Protein AF-A0A920VU78-F1 (afdb_monomer_lite)

Secondary structure (DSSP, 8-state):
---SHHHHHHHHHHHHTT---------SSHHHHHHHHHTTS-S-SSS-PPPB-S-EEEEE-S-GGGHHHHHHTTTTSB-GGGEEEEE--S--HHHHHHHHH-HHHHTTEEPPP--------SS--

Foldseek 3Di:
DDCPDPVVVVLVVCVVVVDPDQFADADPDLVSRQVCVVVPSHDDNGLDAAADEAADEAEAEDALQCVVVVCVSCVRRYDLVRYAYEYQYLDCPSVVVVCVVVVSNVVRYDYDDRPPDPPDDDPDD

Sequence (125 aa):
MGLGLIGGSILKTIKELNIPLEVYGLDIDEEVTKKANNIGLINNINNQLKKIEEDCLIVFSVPSLSIERAFKLVEDSFNDEKVIFTDTFSSKSKLLEFLESNTKVGEKFIMSPPIAGSEKSGLAN

pLDDT: mean 91.08, std 13.96, range [42.41, 98.44]

Radius of gyration: 15.33 Å; chains: 1; bounding box: 38×33×41 Å

Structure (mmCIF, N/CA/C/O backbone):
data_AF-A0A920VU78-F1
#
_entry.id   AF-A0A920VU78-F1
#
loop_
_atom_site.group_PDB
_atom_site.id
_atom_site.type_symbol
_atom_site.label_atom_id
_atom_site.label_alt_id
_atom_site.label_comp_id
_atom_site.label_asym_id
_atom_site.label_entity_id
_atom_site.label_seq_id
_atom_site.pdbx_PDB_ins_code
_atom_site.Cartn_x
_atom_site.Cartn_y
_atom_site.Cartn_z
_atom_site.occupancy
_atom_site.B_iso_or_equiv
_atom_site.auth_seq_id
_atom_site.auth_comp_id
_atom_site.auth_asym_id
_atom_site.auth_atom_id
_atom_site.pdbx_PDB_model_num
ATOM 1 N N . MET A 1 1 ? -2.267 -1.542 -1.484 1.00 97.62 1 MET A N 1
ATOM 2 C CA . MET A 1 1 ? -2.005 -0.631 -2.620 1.00 97.62 1 MET A CA 1
ATOM 3 C C . MET A 1 1 ? -1.696 -1.447 -3.861 1.00 97.62 1 MET A C 1
ATOM 5 O O . MET A 1 1 ? -0.742 -2.213 -3.831 1.00 97.62 1 MET A O 1
ATOM 9 N N . GLY A 1 2 ? -2.473 -1.292 -4.930 1.00 97.31 2 GLY A N 1
ATOM 10 C CA . GLY A 1 2 ? -2.427 -2.157 -6.109 1.00 97.31 2 GLY A CA 1
ATOM 11 C C . GLY A 1 2 ? -3.262 -3.420 -5.896 1.00 97.31 2 GLY A C 1
ATOM 12 O O . GLY A 1 2 ? -2.987 -4.215 -4.999 1.00 97.31 2 GLY A O 1
ATOM 13 N N . LEU A 1 3 ? -4.288 -3.593 -6.723 1.00 97.44 3 LEU A N 1
ATOM 14 C CA . LEU A 1 3 ? -5.295 -4.656 -6.647 1.00 97.44 3 LEU A CA 1
ATOM 15 C C . LEU A 1 3 ? -5.193 -5.636 -7.827 1.00 97.44 3 LEU A C 1
ATOM 17 O O . LEU A 1 3 ? -6.115 -6.409 -8.088 1.00 97.44 3 LEU A O 1
ATOM 21 N N . GLY A 1 4 ? -4.055 -5.614 -8.528 1.00 94.12 4 GLY A N 1
ATOM 22 C CA . GLY A 1 4 ? -3.704 -6.557 -9.589 1.00 94.12 4 GLY A CA 1
ATOM 23 C C . GLY A 1 4 ? -3.438 -7.978 -9.073 1.00 94.12 4 GLY A C 1
ATOM 24 O O . GLY A 1 4 ? -3.938 -8.388 -8.031 1.00 94.12 4 GLY A O 1
ATOM 25 N N . LEU A 1 5 ? -2.622 -8.752 -9.796 1.00 93.62 5 LEU A N 1
ATOM 26 C CA . LEU A 1 5 ? -2.414 -10.179 -9.510 1.00 93.62 5 LEU A CA 1
ATOM 27 C C . LEU A 1 5 ? -1.972 -10.457 -8.061 1.00 93.62 5 LEU A C 1
ATOM 29 O O . LEU A 1 5 ? -2.625 -11.231 -7.365 1.00 93.62 5 LEU A O 1
ATOM 33 N N . ILE A 1 6 ? -0.887 -9.820 -7.607 1.00 95.00 6 ILE A N 1
ATOM 34 C CA . ILE A 1 6 ? -0.312 -10.073 -6.277 1.00 95.00 6 ILE A CA 1
ATOM 35 C C . ILE A 1 6 ? -1.217 -9.527 -5.168 1.00 95.00 6 ILE A C 1
ATOM 37 O O . ILE A 1 6 ? -1.623 -10.285 -4.289 1.00 95.00 6 ILE A O 1
ATOM 41 N N . GLY A 1 7 ? -1.596 -8.246 -5.236 1.00 96.25 7 GLY A N 1
ATOM 42 C CA . GLY A 1 7 ? -2.459 -7.627 -4.224 1.00 96.25 7 GLY A CA 1
ATOM 43 C C . GLY A 1 7 ? -3.829 -8.304 -4.127 1.00 96.25 7 GLY A C 1
ATOM 44 O O . GL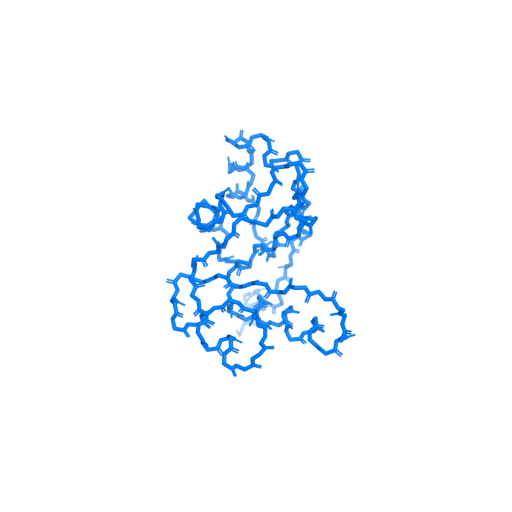Y A 1 7 ? -4.294 -8.621 -3.036 1.00 96.25 7 GLY A O 1
ATOM 45 N N . GLY A 1 8 ? -4.440 -8.636 -5.267 1.00 96.25 8 GLY A N 1
ATOM 46 C CA . GLY A 1 8 ? -5.688 -9.392 -5.317 1.00 96.25 8 GLY A CA 1
ATOM 47 C C . GLY A 1 8 ? -5.556 -10.814 -4.763 1.00 96.25 8 GLY A C 1
ATOM 48 O O . GLY A 1 8 ? -6.492 -11.299 -4.131 1.00 96.25 8 GLY A O 1
ATOM 49 N N . SER A 1 9 ? -4.412 -11.482 -4.953 1.00 96.19 9 SER A N 1
ATOM 50 C CA . SER A 1 9 ? -4.150 -12.792 -4.339 1.00 96.19 9 SER A CA 1
ATOM 51 C C . SER A 1 9 ? -4.069 -12.694 -2.817 1.00 96.19 9 SER A C 1
ATOM 53 O O . SER A 1 9 ? -4.691 -13.501 -2.135 1.00 96.19 9 SER A O 1
ATOM 55 N N . ILE A 1 10 ? -3.363 -11.690 -2.285 1.00 95.56 10 ILE A N 1
ATOM 56 C CA . ILE A 1 10 ? -3.258 -11.452 -0.837 1.00 95.56 10 ILE A CA 1
ATOM 57 C C . ILE A 1 10 ? -4.650 -11.235 -0.232 1.00 95.56 10 ILE A C 1
ATOM 59 O O . ILE A 1 10 ? -5.004 -11.883 0.749 1.00 95.56 10 ILE A O 1
ATOM 63 N N . LEU A 1 11 ? -5.470 -10.382 -0.855 1.00 96.00 11 LEU A N 1
ATOM 64 C CA . LEU A 1 11 ? -6.833 -10.100 -0.395 1.00 96.00 11 LEU A CA 1
ATOM 65 C C . LEU A 1 11 ? -7.726 -11.344 -0.393 1.00 96.00 11 LEU A C 1
ATOM 67 O O . LEU A 1 11 ? -8.483 -11.561 0.552 1.00 96.00 11 LEU A O 1
ATOM 71 N N . LYS A 1 12 ? -7.629 -12.183 -1.432 1.00 95.19 12 LYS A N 1
ATOM 72 C CA . LYS A 1 12 ? -8.364 -13.454 -1.492 1.00 95.19 12 LYS A CA 1
ATOM 73 C C . LYS A 1 12 ? -7.959 -14.381 -0.355 1.00 95.19 12 LYS A C 1
ATOM 75 O O . LYS A 1 12 ? -8.839 -14.882 0.332 1.00 95.19 12 LYS A O 1
ATOM 80 N N . THR A 1 13 ? -6.659 -14.541 -0.107 1.00 95.56 13 THR A N 1
ATOM 81 C CA . THR A 1 13 ? -6.169 -15.359 1.008 1.00 95.56 13 THR A CA 1
ATOM 82 C C . THR A 1 13 ? -6.645 -14.817 2.354 1.00 95.56 13 THR A C 1
ATOM 84 O O . THR A 1 13 ? -7.123 -15.590 3.174 1.00 95.56 13 THR A O 1
ATOM 87 N N . ILE A 1 14 ? -6.593 -13.499 2.586 1.00 93.88 14 ILE A N 1
ATOM 88 C CA . ILE A 1 14 ? -7.112 -12.892 3.826 1.00 93.88 14 ILE A CA 1
ATOM 89 C C . ILE A 1 14 ? -8.599 -13.218 4.013 1.00 93.88 14 ILE A C 1
ATOM 91 O O . ILE A 1 14 ? -9.009 -13.630 5.099 1.00 93.88 14 ILE A O 1
ATOM 95 N N . LYS A 1 15 ? -9.397 -13.092 2.946 1.00 92.19 15 LYS A N 1
ATOM 96 C CA . LYS A 1 15 ? -10.823 -13.430 2.964 1.00 92.19 15 LYS A CA 1
ATOM 97 C C . LYS A 1 15 ? -11.066 -14.916 3.246 1.00 92.19 15 LYS A C 1
ATOM 99 O O . LYS A 1 15 ? -11.954 -15.244 4.025 1.00 92.19 15 LYS A O 1
ATOM 104 N N . GLU A 1 16 ? -10.282 -15.806 2.643 1.00 94.31 16 GLU A N 1
ATOM 105 C CA . GLU A 1 16 ? -10.361 -17.258 2.859 1.00 94.31 16 GLU A CA 1
ATOM 106 C C . GLU A 1 16 ? -9.993 -17.660 4.291 1.00 94.31 16 GLU A C 1
ATOM 108 O O . GLU A 1 16 ? -10.627 -18.544 4.864 1.00 94.31 16 GLU A O 1
ATOM 113 N N . LEU A 1 17 ? -9.007 -16.986 4.892 1.00 94.44 17 LEU A N 1
ATOM 114 C CA . LEU A 1 17 ? -8.607 -17.208 6.283 1.00 94.44 17 LEU A CA 1
ATOM 115 C C . LEU A 1 17 ? -9.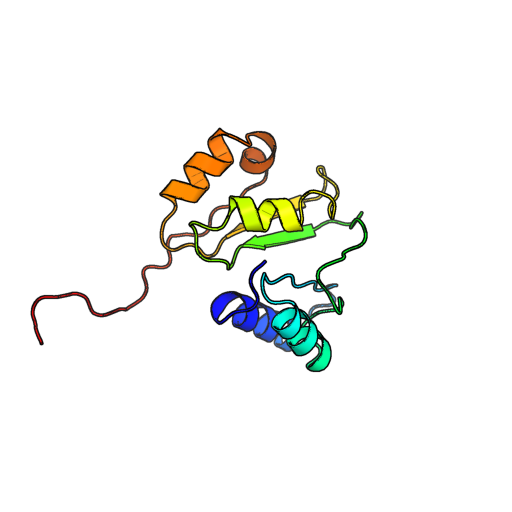663 -16.727 7.293 1.00 94.44 17 LEU A C 1
ATOM 117 O O . LEU A 1 17 ? -9.556 -17.055 8.473 1.00 94.44 17 LEU A O 1
ATOM 121 N N . ASN A 1 18 ? -10.674 -15.972 6.843 1.00 89.12 18 ASN A N 1
ATOM 122 C CA . ASN A 1 18 ? -11.782 -15.461 7.652 1.00 89.12 18 ASN A CA 1
ATOM 123 C C . ASN A 1 18 ? -11.310 -14.730 8.926 1.00 89.12 18 ASN A C 1
ATOM 125 O O . ASN A 1 18 ? -11.890 -14.871 10.006 1.00 89.12 18 ASN A O 1
ATOM 129 N N . ILE A 1 19 ? -10.218 -13.972 8.796 1.00 87.81 19 ILE A N 1
ATOM 130 C CA . ILE A 1 19 ? -9.661 -13.157 9.877 1.00 87.81 19 ILE A CA 1
ATOM 131 C C . ILE A 1 19 ? -10.516 -11.887 9.990 1.00 87.81 19 ILE A C 1
ATOM 133 O O . ILE A 1 19 ? -10.794 -11.268 8.961 1.00 87.81 19 ILE A O 1
ATOM 137 N N . PRO A 1 20 ? -10.925 -11.467 11.202 1.00 89.62 20 PRO A N 1
ATOM 138 C CA . PRO A 1 20 ? -11.727 -10.261 11.398 1.00 89.62 20 PRO A CA 1
ATOM 139 C C . PRO A 1 20 ? -10.867 -8.995 11.238 1.00 89.62 20 PRO A C 1
ATOM 141 O O . PRO A 1 20 ? -10.528 -8.334 12.217 1.00 89.62 20 PRO A O 1
ATOM 144 N N . LEU A 1 21 ? -10.481 -8.683 9.999 1.00 92.81 21 LEU A N 1
ATOM 145 C CA . LEU A 1 21 ? -9.767 -7.465 9.618 1.00 92.81 21 LEU A CA 1
ATOM 146 C C . LEU A 1 21 ? -10.679 -6.567 8.783 1.00 92.81 21 LEU A C 1
ATOM 148 O O . LEU A 1 21 ? -11.393 -7.046 7.902 1.00 92.81 21 LEU A O 1
ATOM 152 N N . GLU A 1 22 ? -10.593 -5.261 9.013 1.00 94.81 22 GLU A N 1
ATOM 153 C CA . GLU A 1 22 ? -11.096 -4.268 8.067 1.00 94.81 22 GLU A CA 1
ATOM 154 C C . GLU A 1 22 ? -10.091 -4.150 6.920 1.00 94.81 22 GLU A C 1
ATOM 156 O O . GLU A 1 22 ? -8.918 -3.834 7.137 1.00 94.81 22 GLU A O 1
ATOM 161 N N . VAL A 1 23 ? -10.529 -4.444 5.696 1.00 96.31 23 VAL A N 1
ATOM 162 C CA . VAL A 1 23 ? -9.625 -4.555 4.551 1.00 96.31 23 VAL A CA 1
ATOM 163 C C . VAL A 1 23 ? -9.937 -3.469 3.538 1.00 96.31 23 VAL A C 1
ATOM 165 O O . VAL A 1 23 ? -11.040 -3.376 3.014 1.00 96.31 23 VAL A O 1
ATOM 168 N N . TYR A 1 24 ? -8.936 -2.661 3.210 1.00 97.38 24 TYR A N 1
ATOM 169 C CA . TYR A 1 24 ? -9.063 -1.575 2.244 1.00 97.38 24 TYR A CA 1
ATOM 170 C C . TYR A 1 24 ? -8.158 -1.815 1.038 1.00 97.38 24 TYR A C 1
ATOM 172 O O . TYR A 1 24 ? -7.084 -2.412 1.146 1.00 97.38 24 TYR A O 1
ATOM 180 N N . GLY A 1 25 ? -8.583 -1.336 -0.128 1.00 97.31 25 GLY A N 1
ATOM 181 C CA . GLY A 1 25 ? -7.847 -1.497 -1.373 1.00 97.31 25 GLY A CA 1
ATOM 182 C C . GLY A 1 25 ? -7.894 -0.256 -2.239 1.00 97.31 25 GLY A C 1
ATOM 183 O O . GLY A 1 25 ? -8.970 0.243 -2.536 1.00 97.31 25 GLY A O 1
ATOM 184 N N . LEU A 1 26 ? -6.730 0.211 -2.680 1.00 97.75 26 LEU A N 1
ATOM 185 C CA . LEU A 1 26 ? -6.603 1.344 -3.594 1.00 97.75 26 LEU A CA 1
ATOM 186 C C . LEU A 1 26 ? -5.842 0.902 -4.838 1.00 97.75 26 LEU A C 1
ATOM 188 O O . LEU A 1 26 ? -4.802 0.242 -4.719 1.00 97.75 26 LEU A O 1
ATOM 192 N N . ASP A 1 27 ? -6.336 1.297 -6.005 1.00 96.50 27 ASP A N 1
ATOM 193 C CA . ASP A 1 27 ? -5.704 1.079 -7.305 1.00 96.50 27 ASP A CA 1
ATOM 194 C C . ASP A 1 27 ? -5.746 2.369 -8.133 1.00 96.50 27 ASP A C 1
ATOM 196 O O . ASP A 1 27 ? -6.602 3.221 -7.919 1.00 96.50 27 ASP A O 1
ATOM 200 N N . ILE A 1 28 ? -4.817 2.540 -9.073 1.00 93.88 28 ILE A N 1
ATOM 201 C CA . ILE A 1 28 ? -4.825 3.699 -9.976 1.00 93.88 28 ILE A CA 1
ATOM 202 C C . ILE A 1 28 ? -6.062 3.699 -10.885 1.00 93.88 28 ILE A C 1
ATOM 204 O O . ILE A 1 28 ? -6.505 4.766 -11.307 1.00 93.88 28 ILE A O 1
ATOM 208 N N . ASP A 1 29 ? -6.605 2.515 -11.171 1.00 94.00 29 ASP A N 1
ATOM 209 C CA . ASP A 1 29 ? -7.865 2.330 -11.880 1.00 94.00 29 ASP A CA 1
ATOM 210 C C . ASP A 1 29 ? -9.011 2.131 -10.872 1.00 94.00 29 ASP A C 1
ATOM 212 O O . ASP A 1 29 ? -9.145 1.074 -10.249 1.00 94.00 29 ASP A O 1
ATOM 216 N N . GLU A 1 30 ? -9.856 3.153 -10.706 1.00 94.25 30 GLU A N 1
ATOM 217 C CA . GLU A 1 30 ? -10.975 3.117 -9.755 1.00 94.25 30 GLU A CA 1
ATOM 218 C C . GLU A 1 30 ? -12.002 2.015 -10.062 1.00 94.25 30 GLU A C 1
ATOM 220 O O . GLU A 1 30 ? -12.652 1.513 -9.139 1.00 94.25 30 GLU A O 1
ATOM 225 N N . GLU A 1 31 ? -12.125 1.569 -11.318 1.00 96.50 31 GLU A N 1
ATOM 226 C CA . GLU A 1 31 ? -13.010 0.451 -11.655 1.00 96.50 31 GLU A CA 1
ATOM 227 C C . GLU A 1 31 ? -12.494 -0.871 -11.066 1.00 96.50 31 GLU A C 1
ATOM 229 O O . GLU A 1 31 ? -13.292 -1.745 -10.709 1.00 96.50 31 GLU A O 1
ATOM 234 N N . VAL A 1 32 ? -11.176 -1.015 -10.871 1.00 96.81 32 VAL A N 1
ATOM 235 C CA . VAL A 1 32 ? -10.595 -2.166 -10.164 1.00 96.81 32 VAL A CA 1
ATOM 236 C C . VAL A 1 32 ? -10.961 -2.123 -8.680 1.00 96.81 32 VAL A C 1
ATOM 238 O O . VAL A 1 32 ? -11.398 -3.144 -8.142 1.00 96.81 32 VAL A O 1
ATOM 241 N N . THR A 1 33 ? -10.860 -0.957 -8.031 1.00 97.44 33 THR A N 1
ATOM 242 C CA . THR A 1 33 ? -11.295 -0.760 -6.635 1.00 97.44 33 THR A CA 1
ATOM 243 C C . THR A 1 33 ? -12.773 -1.113 -6.472 1.00 97.44 33 THR A C 1
ATOM 245 O O . THR A 1 33 ? -13.139 -1.954 -5.648 1.00 97.44 33 THR A O 1
ATOM 248 N N . LYS A 1 34 ? -13.629 -0.569 -7.340 1.00 97.56 34 LYS A N 1
ATOM 249 C CA . LYS A 1 34 ? -15.068 -0.847 -7.338 1.00 97.56 34 LYS A CA 1
ATOM 250 C C . LYS A 1 34 ? -15.374 -2.327 -7.560 1.00 97.56 34 LYS A C 1
ATOM 252 O O . LYS A 1 34 ? -16.216 -2.903 -6.872 1.00 97.56 34 LYS A O 1
ATOM 257 N N . LYS A 1 35 ? -14.670 -2.982 -8.487 1.00 97.19 35 LYS A N 1
ATOM 258 C CA . LYS A 1 35 ? -14.815 -4.422 -8.722 1.00 97.19 35 LYS A CA 1
ATOM 259 C C . LYS A 1 35 ? -14.420 -5.235 -7.492 1.00 97.19 35 LYS A C 1
ATOM 261 O O . LYS A 1 35 ? -15.157 -6.155 -7.148 1.00 97.19 35 LYS A O 1
ATOM 266 N N . ALA A 1 36 ? -13.302 -4.908 -6.840 1.00 97.69 36 ALA A N 1
ATOM 267 C CA . ALA A 1 36 ? -12.841 -5.583 -5.627 1.00 97.69 36 ALA A CA 1
ATOM 268 C C . ALA A 1 36 ? -13.853 -5.447 -4.476 1.00 97.69 36 ALA A C 1
ATOM 270 O O . ALA A 1 36 ? -14.113 -6.426 -3.772 1.00 97.69 36 ALA A O 1
ATOM 271 N N . ASN A 1 37 ? -14.480 -4.277 -4.337 1.00 97.81 37 ASN A N 1
ATOM 272 C CA . ASN A 1 37 ? -15.570 -4.058 -3.390 1.00 97.81 37 ASN A CA 1
ATOM 273 C C . ASN A 1 37 ? -16.809 -4.902 -3.718 1.00 97.81 37 ASN A C 1
ATOM 275 O O . ASN A 1 37 ? -17.316 -5.602 -2.848 1.00 97.81 37 ASN A O 1
ATOM 279 N N . ASN A 1 38 ? -17.244 -4.921 -4.983 1.00 97.38 38 ASN A N 1
ATOM 280 C CA . ASN A 1 38 ? -18.425 -5.677 -5.421 1.00 97.38 38 ASN A CA 1
ATOM 281 C C . ASN A 1 38 ? -18.312 -7.188 -5.152 1.00 97.38 38 ASN A C 1
ATOM 283 O O . ASN A 1 38 ? -19.314 -7.847 -4.890 1.00 97.38 38 ASN A O 1
ATOM 287 N N . ILE A 1 39 ? -17.100 -7.749 -5.213 1.00 95.62 39 ILE A N 1
ATOM 288 C CA . ILE A 1 39 ? -16.840 -9.161 -4.874 1.00 95.62 39 ILE A CA 1
ATOM 289 C C . ILE A 1 39 ? -16.509 -9.369 -3.382 1.00 95.62 39 ILE A C 1
ATOM 291 O O . ILE A 1 39 ? -16.161 -10.477 -2.956 1.00 95.62 39 ILE A O 1
ATOM 295 N N . GLY A 1 40 ? -16.606 -8.306 -2.582 1.00 95.00 40 GLY A N 1
ATOM 296 C CA . GLY A 1 40 ? -16.399 -8.280 -1.139 1.00 95.00 40 GLY A CA 1
ATOM 297 C C . GLY A 1 40 ? -14.971 -8.602 -0.710 1.00 95.00 40 GLY A C 1
ATOM 298 O O . GLY A 1 40 ? -14.810 -9.303 0.284 1.00 95.00 40 GLY A O 1
ATOM 299 N N . LEU A 1 41 ? -13.952 -8.226 -1.491 1.00 95.62 41 LEU A N 1
ATOM 300 C CA . LEU A 1 41 ? -12.546 -8.350 -1.076 1.00 95.62 41 LEU A CA 1
ATOM 301 C C . LEU A 1 41 ? -12.082 -7.174 -0.210 1.00 95.62 41 LEU A C 1
ATOM 303 O O . LEU A 1 41 ? -11.114 -7.329 0.526 1.00 95.62 41 LEU A O 1
ATOM 307 N N . ILE A 1 42 ? -12.733 -6.015 -0.341 1.00 97.06 42 ILE A N 1
ATOM 308 C CA . ILE A 1 42 ? -12.382 -4.773 0.355 1.00 97.06 42 ILE A CA 1
ATOM 309 C C . ILE A 1 42 ? -13.643 -4.006 0.765 1.00 97.06 42 ILE A C 1
ATOM 311 O O . ILE A 1 42 ? -14.698 -4.137 0.136 1.00 97.06 42 ILE A O 1
ATOM 315 N N . ASN A 1 43 ? -13.510 -3.160 1.779 1.00 96.06 43 ASN A N 1
ATOM 316 C CA . ASN A 1 43 ? -14.594 -2.432 2.427 1.00 96.06 43 ASN A CA 1
ATOM 317 C C . ASN A 1 43 ? -14.884 -1.077 1.747 1.00 96.06 43 ASN A C 1
ATOM 319 O O . ASN A 1 43 ? -16.020 -0.607 1.780 1.00 96.06 43 ASN A O 1
ATOM 323 N N . ASN A 1 44 ? -13.899 -0.453 1.088 1.00 96.50 44 ASN A N 1
ATOM 324 C CA . ASN A 1 44 ? -14.072 0.817 0.371 1.00 96.50 44 ASN A CA 1
ATOM 325 C C . ASN A 1 44 ? -14.540 0.629 -1.081 1.00 96.50 44 ASN A C 1
ATOM 327 O O . ASN A 1 44 ? -14.139 -0.316 -1.749 1.00 96.50 44 ASN A O 1
ATOM 331 N N . ILE A 1 45 ? -15.344 1.573 -1.582 1.00 95.56 45 ILE A N 1
ATOM 332 C CA . ILE A 1 45 ? -15.910 1.553 -2.946 1.00 95.56 45 ILE A CA 1
ATOM 333 C C . ILE A 1 45 ? -15.078 2.334 -3.976 1.00 95.56 45 ILE A C 1
ATOM 335 O O . ILE A 1 45 ? -15.189 2.096 -5.176 1.00 95.56 45 ILE A O 1
ATOM 339 N N . ASN A 1 46 ? -14.259 3.278 -3.515 1.00 95.25 46 ASN A N 1
ATOM 340 C CA . ASN A 1 46 ? -13.416 4.148 -4.331 1.00 95.25 46 ASN A CA 1
ATOM 341 C C . ASN A 1 46 ? -12.104 4.440 -3.588 1.00 95.25 46 ASN A C 1
ATOM 343 O O . ASN A 1 46 ? -11.873 3.918 -2.495 1.00 95.25 46 ASN A O 1
ATOM 347 N N . ASN A 1 47 ? -11.251 5.285 -4.164 1.00 94.44 47 ASN A N 1
ATOM 348 C CA . ASN A 1 47 ? -9.954 5.597 -3.571 1.00 94.44 47 ASN A CA 1
ATOM 349 C C . ASN A 1 47 ? -9.995 6.630 -2.428 1.00 94.44 47 ASN A C 1
ATOM 351 O O . ASN A 1 47 ? -8.948 7.013 -1.916 1.00 94.44 47 ASN A O 1
ATOM 355 N N . GLN A 1 48 ? -11.178 7.096 -2.021 1.00 93.06 48 GLN A N 1
ATOM 356 C CA . GLN A 1 48 ? -11.323 8.037 -0.914 1.00 93.06 48 GLN A CA 1
ATOM 357 C C . GLN A 1 48 ? -11.471 7.259 0.391 1.00 93.06 48 GLN A C 1
ATOM 359 O O . GLN A 1 48 ? -12.538 6.723 0.702 1.00 93.06 48 GLN A O 1
ATOM 364 N N . LEU A 1 49 ? -10.392 7.206 1.166 1.00 93.38 49 LEU A N 1
ATOM 365 C CA . LEU A 1 49 ? -10.420 6.648 2.511 1.00 93.38 49 LEU A CA 1
ATOM 366 C C . LEU A 1 49 ? -10.637 7.755 3.539 1.00 93.38 49 LEU A C 1
ATOM 368 O O . LEU A 1 49 ? -10.143 8.874 3.409 1.00 93.38 49 LEU A O 1
ATOM 372 N N . LYS A 1 50 ? -11.385 7.421 4.590 1.00 92.00 50 LYS A N 1
ATOM 373 C CA . LYS A 1 50 ? -11.313 8.185 5.834 1.00 92.00 50 LYS A CA 1
ATOM 374 C C . LYS A 1 50 ? -9.995 7.846 6.520 1.00 92.00 50 LYS A C 1
ATOM 376 O O . LYS A 1 50 ? -9.475 6.748 6.335 1.00 92.00 50 LYS A O 1
ATOM 381 N N . LYS A 1 51 ? -9.498 8.769 7.339 1.00 93.69 51 LYS A N 1
ATOM 382 C CA . LYS A 1 51 ? -8.324 8.513 8.167 1.00 93.69 51 LYS A CA 1
ATOM 383 C C . LYS A 1 51 ? -8.574 7.309 9.082 1.00 93.69 51 LYS A C 1
ATOM 385 O O . LYS A 1 51 ? -9.575 7.280 9.796 1.00 93.69 51 LYS A O 1
ATOM 390 N N . ILE A 1 52 ? -7.676 6.334 9.013 1.00 94.88 52 ILE A N 1
ATOM 391 C CA . ILE A 1 52 ? -7.655 5.128 9.839 1.00 94.88 52 ILE A CA 1
ATOM 392 C C . ILE A 1 52 ? -6.893 5.473 11.122 1.00 94.88 52 ILE A C 1
ATOM 394 O O . ILE A 1 52 ? -5.722 5.856 11.065 1.00 94.88 52 ILE A O 1
ATOM 398 N N . GLU A 1 53 ? -7.571 5.382 12.266 1.00 95.00 53 GLU A N 1
ATOM 399 C CA . GLU A 1 53 ? -7.018 5.744 13.583 1.00 95.00 53 GLU A CA 1
ATOM 400 C C . GLU A 1 53 ? -6.526 4.519 14.376 1.00 95.00 53 GLU A C 1
ATOM 402 O O . GLU A 1 53 ? -5.900 4.652 15.435 1.00 95.00 53 GLU A O 1
ATOM 407 N N . GLU A 1 54 ? -6.821 3.322 13.877 1.00 95.44 54 GLU A N 1
ATOM 408 C CA . GLU A 1 54 ? -6.396 2.023 14.384 1.00 95.44 54 GLU A CA 1
ATOM 409 C C . GLU A 1 54 ? -5.024 1.604 13.831 1.00 95.44 54 GLU A C 1
ATOM 411 O O . GLU A 1 54 ? -4.466 2.243 12.937 1.00 95.44 54 GLU A O 1
ATOM 416 N N . ASP A 1 55 ? -4.481 0.511 14.371 1.00 97.12 55 ASP A N 1
ATOM 417 C CA . ASP A 1 55 ? -3.253 -0.095 13.860 1.00 97.12 55 ASP A CA 1
ATOM 418 C C . ASP A 1 55 ? -3.461 -0.608 12.430 1.00 97.12 55 ASP A C 1
ATOM 420 O O . ASP A 1 55 ? -4.406 -1.349 12.144 1.00 97.12 55 ASP A O 1
ATOM 4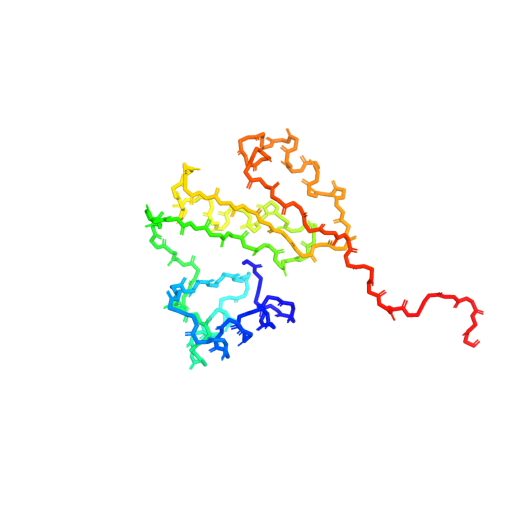24 N N . CYS A 1 56 ? -2.572 -0.212 11.519 1.00 96.38 56 CYS A N 1
ATOM 425 C CA . CYS A 1 56 ? -2.724 -0.446 10.090 1.00 96.38 56 CYS A CA 1
ATOM 426 C C . CYS A 1 56 ? -1.450 -1.030 9.467 1.00 96.38 56 CYS A C 1
ATOM 428 O O . CYS A 1 56 ? -0.335 -0.569 9.714 1.00 96.38 56 CYS A O 1
ATOM 430 N N . LEU A 1 57 ? -1.634 -2.021 8.594 1.00 97.56 57 LEU A N 1
ATOM 431 C CA . LEU A 1 57 ? -0.593 -2.535 7.710 1.00 97.56 57 LEU A CA 1
ATOM 432 C C . LEU A 1 57 ? -0.895 -2.111 6.272 1.00 97.56 57 LEU A C 1
ATOM 434 O O . LEU A 1 57 ? -1.907 -2.513 5.695 1.00 97.56 57 LEU A O 1
ATOM 438 N N . ILE A 1 58 ? 0.021 -1.363 5.663 1.00 98.00 58 ILE A N 1
ATOM 439 C CA . ILE A 1 58 ? -0.079 -0.954 4.262 1.00 98.00 58 ILE A CA 1
ATOM 440 C C . ILE A 1 58 ? 0.864 -1.808 3.420 1.00 98.00 58 ILE A C 1
ATOM 442 O O . ILE A 1 58 ? 2.085 -1.734 3.541 1.00 98.00 58 ILE A O 1
ATOM 446 N N . VAL A 1 59 ? 0.281 -2.607 2.524 1.00 98.12 59 VAL A N 1
ATOM 447 C CA . VAL A 1 59 ? 1.022 -3.469 1.594 1.00 98.12 59 VAL A CA 1
ATOM 448 C C . VAL A 1 59 ? 1.079 -2.828 0.206 1.00 98.12 59 VAL A C 1
ATOM 450 O O . VAL A 1 59 ? 0.040 -2.590 -0.422 1.00 98.12 59 VAL A O 1
ATOM 453 N N . PHE A 1 60 ? 2.283 -2.569 -0.301 1.00 98.12 60 PHE A N 1
ATOM 454 C CA . PHE A 1 60 ? 2.529 -2.068 -1.651 1.00 98.12 60 PHE A CA 1
ATOM 455 C C . PHE A 1 60 ? 2.734 -3.207 -2.655 1.00 98.12 60 PHE A C 1
ATOM 457 O O . PHE A 1 60 ? 3.796 -3.817 -2.730 1.00 98.12 60 PHE A O 1
ATOM 464 N N . SER A 1 61 ? 1.718 -3.438 -3.483 1.00 97.19 61 SER A N 1
ATOM 465 C CA . SER A 1 61 ? 1.700 -4.409 -4.586 1.00 97.19 61 SER A CA 1
ATOM 466 C C . SER A 1 61 ? 1.548 -3.754 -5.962 1.00 97.19 61 SER A C 1
ATOM 468 O O . SER A 1 61 ? 1.051 -4.362 -6.909 1.00 97.19 61 SER A O 1
ATOM 470 N N . VAL A 1 62 ? 1.974 -2.496 -6.074 1.00 96.81 62 VAL A N 1
ATOM 471 C CA . VAL A 1 62 ? 2.120 -1.767 -7.343 1.00 96.81 62 VAL A CA 1
ATOM 472 C C . VAL A 1 62 ? 3.443 -2.140 -8.034 1.00 96.81 62 VAL A C 1
ATOM 474 O O . VAL A 1 62 ? 4.314 -2.739 -7.401 1.00 96.81 62 VAL A O 1
ATOM 477 N N . PRO A 1 63 ? 3.667 -1.781 -9.310 1.00 94.94 63 PRO A N 1
ATOM 478 C CA . PRO A 1 63 ? 5.015 -1.800 -9.875 1.00 94.94 63 PRO A CA 1
ATOM 479 C C . PRO A 1 63 ? 5.976 -0.972 -9.009 1.00 94.94 63 PRO A C 1
ATOM 481 O O . PRO A 1 63 ? 5.615 0.116 -8.564 1.00 94.94 63 PRO A O 1
ATOM 484 N N . SER A 1 64 ? 7.207 -1.445 -8.789 1.00 94.44 64 SER A N 1
ATOM 485 C CA . SER A 1 64 ? 8.156 -0.792 -7.865 1.00 94.44 64 SER A CA 1
ATOM 486 C C . SER A 1 64 ? 8.471 0.661 -8.237 1.00 94.44 64 SER A C 1
ATOM 488 O O . SER A 1 64 ? 8.652 1.503 -7.364 1.00 94.44 64 SER A O 1
ATOM 490 N N . LEU A 1 65 ? 8.454 0.983 -9.535 1.00 96.00 65 LEU A N 1
ATOM 491 C CA . LEU A 1 65 ? 8.626 2.346 -10.053 1.00 96.00 65 LEU A CA 1
ATOM 492 C C . LEU A 1 65 ? 7.477 3.299 -9.676 1.00 96.00 65 LEU A C 1
ATOM 494 O O . LEU A 1 65 ? 7.581 4.501 -9.890 1.00 96.00 65 LEU A O 1
ATOM 498 N N . SER A 1 66 ? 6.360 2.779 -9.168 1.00 96.62 66 SER A N 1
ATOM 499 C CA . SER A 1 66 ? 5.150 3.539 -8.843 1.00 96.62 66 SER A CA 1
ATOM 500 C C . SER A 1 66 ? 4.959 3.769 -7.342 1.00 96.62 66 SER A C 1
ATOM 502 O O . SER A 1 66 ? 3.906 4.275 -6.954 1.00 96.62 66 SER A O 1
ATOM 504 N N . ILE A 1 67 ? 5.942 3.423 -6.501 1.00 97.25 67 ILE A N 1
ATOM 505 C CA . ILE A 1 67 ? 5.846 3.541 -5.037 1.00 97.25 67 ILE A CA 1
ATOM 506 C C . ILE A 1 67 ? 5.492 4.958 -4.575 1.00 97.25 67 ILE A C 1
ATOM 508 O O . ILE A 1 67 ? 4.551 5.110 -3.808 1.00 97.25 67 ILE A O 1
ATOM 512 N N . GLU A 1 68 ? 6.148 5.994 -5.102 1.00 97.25 68 GLU A N 1
ATOM 513 C CA . GLU A 1 68 ? 5.857 7.390 -4.742 1.00 97.25 68 GLU A CA 1
ATOM 514 C C . GLU A 1 68 ? 4.405 7.772 -5.032 1.00 97.25 68 GLU A C 1
ATOM 516 O O . GLU A 1 68 ? 3.714 8.346 -4.193 1.00 97.25 68 GLU A O 1
ATOM 521 N N . ARG A 1 69 ? 3.915 7.424 -6.228 1.00 96.12 69 ARG A N 1
ATOM 522 C CA . ARG A 1 69 ? 2.532 7.707 -6.619 1.00 96.12 69 ARG A CA 1
ATOM 523 C C . ARG A 1 69 ? 1.543 6.929 -5.757 1.00 96.12 69 ARG A C 1
ATOM 525 O O . ARG A 1 69 ? 0.500 7.469 -5.409 1.00 96.12 69 ARG A O 1
ATOM 532 N N . ALA A 1 70 ? 1.854 5.676 -5.435 1.00 97.00 70 ALA A N 1
ATOM 533 C CA . ALA A 1 70 ? 1.023 4.868 -4.557 1.00 97.00 70 ALA A CA 1
ATOM 534 C C . ALA A 1 70 ? 0.998 5.442 -3.135 1.00 97.00 70 ALA A C 1
ATOM 536 O O . ALA A 1 70 ? -0.073 5.544 -2.553 1.00 97.00 70 ALA A O 1
ATOM 537 N N . PHE A 1 71 ? 2.143 5.861 -2.597 1.00 97.12 71 PHE A N 1
ATOM 538 C CA . PHE A 1 71 ? 2.221 6.466 -1.271 1.00 97.12 71 PHE A CA 1
ATOM 539 C C . PHE A 1 71 ? 1.363 7.734 -1.179 1.00 97.12 71 PHE A C 1
ATOM 541 O O . PHE A 1 71 ? 0.540 7.838 -0.278 1.00 97.12 71 PHE A O 1
ATOM 548 N N . LYS A 1 72 ? 1.435 8.622 -2.179 1.00 95.25 72 LYS A N 1
ATOM 549 C CA . LYS A 1 72 ? 0.595 9.834 -2.241 1.00 95.25 72 LYS A CA 1
ATOM 550 C C . LYS A 1 72 ? -0.912 9.568 -2.218 1.00 95.25 72 LYS A C 1
ATOM 552 O O . LYS A 1 72 ? -1.679 10.413 -1.787 1.00 95.25 72 LYS A O 1
ATOM 557 N N . LEU A 1 73 ? -1.363 8.405 -2.693 1.00 93.94 73 LEU A N 1
ATOM 558 C CA . LEU A 1 73 ? -2.787 8.051 -2.641 1.00 93.94 73 LEU A CA 1
ATOM 559 C C . LEU A 1 73 ? -3.270 7.703 -1.229 1.00 93.94 73 LEU A C 1
ATOM 561 O O . LEU A 1 73 ? -4.475 7.670 -1.006 1.00 93.94 73 LEU A O 1
ATOM 565 N N . VAL A 1 74 ? -2.360 7.390 -0.304 1.00 95.44 74 VAL A N 1
ATOM 566 C CA . VAL A 1 74 ? -2.702 6.871 1.025 1.00 95.44 74 VAL A CA 1
ATOM 567 C C . VAL A 1 74 ? -2.098 7.689 2.169 1.00 95.44 74 VAL A C 1
ATOM 569 O O . VAL A 1 74 ? -2.492 7.472 3.308 1.00 95.44 74 VAL A O 1
ATOM 572 N N . GLU A 1 75 ? -1.198 8.640 1.891 1.00 95.19 75 GLU A N 1
ATOM 573 C CA . GLU A 1 75 ? -0.444 9.404 2.903 1.00 95.19 75 GLU A CA 1
ATOM 574 C C . GLU A 1 75 ? -1.327 10.123 3.935 1.00 95.19 75 GLU A C 1
ATOM 576 O O . GLU A 1 75 ? -0.983 10.159 5.111 1.00 95.19 75 GLU A O 1
ATOM 581 N N . ASP A 1 76 ? -2.516 10.584 3.537 1.00 94.62 76 ASP A N 1
ATOM 582 C CA . ASP A 1 76 ? -3.464 11.260 4.436 1.00 94.62 76 ASP A CA 1
ATOM 583 C C . ASP A 1 76 ? -4.464 10.308 5.127 1.00 94.62 76 ASP A C 1
ATOM 585 O O . ASP A 1 76 ? -5.355 10.740 5.865 1.00 94.62 76 ASP A O 1
ATOM 589 N N . SER A 1 77 ? -4.367 9.000 4.871 1.00 95.69 77 SER A N 1
ATOM 590 C CA . SER A 1 77 ? -5.383 8.010 5.257 1.00 95.69 77 SER A CA 1
ATOM 591 C C . SER A 1 77 ? -5.026 7.183 6.493 1.00 95.69 77 SER A C 1
ATOM 593 O O . SER A 1 77 ? -5.816 6.327 6.879 1.00 95.69 77 SER A O 1
ATOM 595 N N . PHE A 1 78 ? -3.879 7.412 7.133 1.00 95.88 78 PHE A N 1
ATOM 596 C CA . PHE A 1 78 ? -3.441 6.646 8.304 1.00 95.88 78 PHE A CA 1
A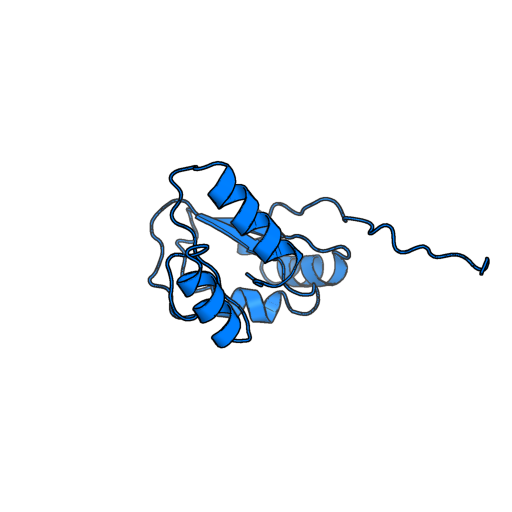TOM 597 C C . PHE A 1 78 ? -2.908 7.543 9.425 1.00 95.88 78 PHE A C 1
ATOM 599 O O . PHE A 1 78 ? -2.600 8.721 9.237 1.00 95.88 78 PHE A O 1
ATOM 606 N N . ASN A 1 79 ? -2.822 6.979 10.626 1.00 95.69 79 ASN A N 1
ATOM 607 C CA . ASN A 1 79 ? -2.130 7.584 11.752 1.00 95.69 79 ASN A CA 1
ATOM 608 C C . ASN A 1 79 ? -0.647 7.191 11.718 1.00 95.69 79 ASN A C 1
ATOM 610 O O . ASN A 1 79 ? -0.322 6.005 11.791 1.00 95.69 79 ASN A O 1
ATOM 614 N N . ASP A 1 80 ? 0.244 8.183 11.627 1.00 94.31 80 ASP A N 1
ATOM 615 C CA . ASP A 1 80 ? 1.691 7.966 11.528 1.00 94.31 80 ASP A CA 1
ATOM 616 C C . ASP A 1 80 ? 2.225 7.043 12.627 1.00 94.31 80 ASP A C 1
ATOM 618 O O . ASP A 1 80 ? 3.093 6.219 12.363 1.00 94.31 80 ASP A O 1
ATOM 622 N N . GLU A 1 81 ? 1.712 7.125 13.853 1.00 95.31 81 GLU A N 1
ATOM 623 C CA . GLU A 1 81 ? 2.220 6.348 14.993 1.00 95.31 81 GLU A CA 1
ATOM 624 C C . GLU A 1 81 ? 1.726 4.896 15.026 1.00 95.31 81 GLU A C 1
ATOM 626 O O . GLU A 1 81 ? 2.206 4.103 15.834 1.00 95.31 81 GLU A O 1
ATOM 631 N N . LYS A 1 82 ? 0.787 4.533 14.148 1.00 97.19 82 LYS A N 1
ATOM 632 C CA . LYS A 1 82 ? 0.101 3.233 14.155 1.00 97.19 82 LYS A CA 1
ATOM 633 C C . LYS A 1 82 ? 0.173 2.500 12.819 1.00 97.19 82 LYS A C 1
ATOM 635 O O . LYS A 1 82 ? -0.621 1.601 12.552 1.00 97.19 82 LYS A O 1
ATOM 640 N N . VAL A 1 83 ? 1.112 2.880 11.958 1.00 98.06 83 VAL A N 1
ATOM 641 C CA . VAL A 1 83 ? 1.252 2.302 10.620 1.00 98.06 83 VAL A CA 1
ATOM 642 C C . VAL A 1 83 ? 2.560 1.534 10.473 1.00 98.06 83 VAL A C 1
ATOM 644 O O . VAL A 1 83 ? 3.625 1.988 10.894 1.00 98.06 83 VAL A O 1
ATOM 647 N N . ILE A 1 84 ? 2.473 0.373 9.829 1.00 98.31 84 ILE A N 1
ATOM 648 C CA . ILE A 1 84 ? 3.619 -0.359 9.290 1.00 98.31 84 ILE A CA 1
ATOM 649 C C . ILE A 1 84 ? 3.422 -0.497 7.784 1.00 98.31 84 ILE A C 1
ATOM 651 O O . ILE A 1 84 ? 2.315 -0.740 7.298 1.00 98.31 84 ILE A O 1
ATOM 655 N N . PHE A 1 85 ? 4.513 -0.371 7.040 1.00 98.44 85 PHE A N 1
ATOM 656 C CA . PHE A 1 85 ? 4.518 -0.520 5.593 1.00 98.44 85 PHE A CA 1
ATOM 657 C C . PHE A 1 85 ? 5.278 -1.779 5.187 1.00 98.44 85 PHE A C 1
ATOM 659 O O . PHE A 1 85 ? 6.268 -2.157 5.809 1.00 98.44 85 PHE A O 1
ATOM 666 N N . THR A 1 86 ? 4.844 -2.421 4.113 1.00 98.12 86 THR A N 1
ATOM 667 C CA . THR A 1 86 ? 5.598 -3.489 3.455 1.00 98.12 86 THR A CA 1
ATOM 668 C C . THR A 1 86 ? 5.309 -3.487 1.960 1.00 98.12 86 THR A C 1
ATOM 670 O O . THR A 1 86 ? 4.417 -2.784 1.488 1.00 98.12 86 THR A O 1
ATOM 673 N N . ASP A 1 87 ? 6.059 -4.258 1.186 1.00 97.06 87 ASP A N 1
ATOM 674 C CA . ASP A 1 87 ? 5.958 -4.295 -0.267 1.00 97.06 87 ASP A CA 1
ATOM 675 C C . ASP A 1 87 ? 5.999 -5.720 -0.817 1.00 97.06 87 ASP A C 1
ATOM 677 O O . ASP A 1 87 ? 6.322 -6.674 -0.113 1.00 97.06 87 ASP A O 1
ATOM 681 N N . THR A 1 88 ? 5.734 -5.865 -2.110 1.00 95.62 88 THR A N 1
ATOM 682 C CA . THR A 1 88 ? 5.888 -7.130 -2.844 1.00 95.62 88 THR A CA 1
ATOM 683 C C . THR A 1 88 ? 6.813 -6.972 -4.055 1.00 95.62 88 THR A C 1
ATOM 685 O O . THR A 1 88 ? 6.604 -7.608 -5.089 1.00 95.62 88 THR A O 1
ATOM 688 N N . PHE A 1 89 ? 7.788 -6.064 -3.987 1.00 94.38 89 PHE A N 1
ATOM 689 C CA . PHE A 1 89 ? 8.628 -5.698 -5.120 1.00 94.38 89 PHE A CA 1
ATOM 690 C C . PHE A 1 89 ? 9.763 -6.700 -5.336 1.00 94.38 89 PHE A C 1
ATOM 692 O O . PHE A 1 89 ? 10.490 -7.072 -4.415 1.00 94.38 89 PHE A O 1
ATOM 699 N N . SER A 1 90 ? 9.976 -7.074 -6.598 1.00 89.12 90 SER A N 1
ATOM 700 C CA . SER A 1 90 ? 11.122 -7.883 -7.027 1.00 89.12 90 SER A CA 1
ATOM 701 C C . SER A 1 90 ? 12.432 -7.086 -7.082 1.00 89.12 90 SER A C 1
ATOM 703 O O . SER A 1 90 ? 13.504 -7.658 -6.919 1.00 89.12 90 SER A O 1
ATOM 705 N N . SER A 1 91 ? 12.359 -5.765 -7.278 1.00 91.38 91 SER A N 1
ATOM 706 C CA . SER A 1 91 ? 13.505 -4.849 -7.248 1.00 91.38 91 SER A CA 1
ATOM 707 C C . SER A 1 91 ? 13.291 -3.751 -6.213 1.00 91.38 91 SER A C 1
ATOM 709 O O . SER A 1 91 ? 12.226 -3.133 -6.162 1.00 91.38 91 SER A O 1
ATOM 711 N N . LYS A 1 92 ? 14.326 -3.500 -5.406 1.00 92.50 92 LYS A N 1
ATOM 712 C CA . LYS A 1 92 ? 14.280 -2.588 -4.256 1.00 92.50 92 LYS A CA 1
ATOM 713 C C . LYS A 1 92 ? 14.900 -1.222 -4.529 1.00 92.50 92 LYS A C 1
ATOM 715 O O . LYS A 1 92 ?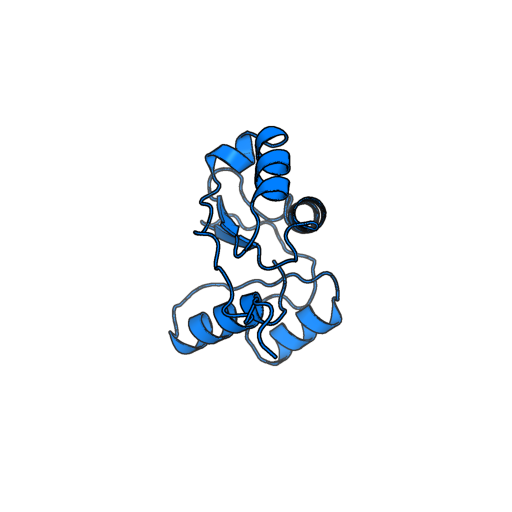 14.713 -0.332 -3.718 1.00 92.50 92 LYS A O 1
ATOM 720 N N . SER A 1 93 ? 15.580 -1.010 -5.659 1.00 94.00 93 SER A N 1
ATOM 721 C CA . SER A 1 93 ? 16.324 0.236 -5.911 1.00 94.00 93 SER A CA 1
ATOM 722 C C . SER A 1 93 ? 15.456 1.491 -5.781 1.00 94.00 93 SER A C 1
ATOM 724 O O . SER A 1 93 ? 15.834 2.417 -5.076 1.00 94.00 93 SER A O 1
ATOM 726 N N . LYS A 1 94 ? 14.261 1.497 -6.390 1.00 95.81 94 LYS A N 1
ATOM 727 C CA . LYS A 1 94 ? 13.328 2.630 -6.265 1.00 95.81 94 LYS A CA 1
ATOM 728 C C . LYS A 1 94 ? 12.658 2.738 -4.905 1.00 95.81 94 LYS A C 1
ATOM 730 O O . LYS A 1 94 ? 12.365 3.844 -4.471 1.00 95.81 94 LYS A O 1
ATOM 735 N N . LEU A 1 95 ? 12.444 1.615 -4.224 1.00 96.31 95 LEU A N 1
ATOM 736 C CA . LEU A 1 95 ? 11.962 1.646 -2.849 1.00 96.31 95 LEU A CA 1
ATOM 737 C C . LEU A 1 95 ? 13.008 2.287 -1.933 1.00 96.31 95 LEU A C 1
ATOM 739 O O . LEU A 1 95 ? 12.660 3.164 -1.161 1.00 96.31 95 LEU A O 1
ATOM 743 N N . LEU A 1 96 ? 14.279 1.907 -2.051 1.00 96.62 96 LEU A N 1
ATOM 744 C CA . LEU A 1 96 ? 15.360 2.462 -1.235 1.00 96.62 96 LEU A CA 1
ATOM 745 C C . LEU A 1 96 ? 15.508 3.975 -1.442 1.00 96.62 96 LEU A C 1
ATOM 747 O O . LEU A 1 96 ? 15.493 4.705 -0.461 1.00 96.62 96 LEU A O 1
ATOM 751 N N . GLU A 1 97 ? 15.532 4.450 -2.690 1.00 97.62 97 GLU A N 1
ATOM 752 C CA . GLU A 1 97 ? 15.561 5.891 -3.010 1.00 97.62 97 GLU A CA 1
ATOM 753 C C . GLU A 1 97 ? 14.370 6.649 -2.393 1.00 97.62 97 GLU A C 1
ATOM 755 O O . GLU A 1 97 ? 14.525 7.733 -1.819 1.00 97.62 97 GLU A O 1
ATOM 760 N N . PHE A 1 98 ? 13.175 6.051 -2.457 1.00 98.00 98 PHE A N 1
ATOM 761 C CA . PHE A 1 98 ? 11.983 6.600 -1.820 1.00 98.00 98 PHE A CA 1
ATOM 762 C C . PHE A 1 98 ? 12.130 6.666 -0.293 1.00 98.00 98 PHE A C 1
ATOM 764 O O . PHE A 1 98 ? 11.821 7.701 0.294 1.00 98.00 98 PHE A O 1
ATOM 771 N N . LEU A 1 99 ? 12.614 5.604 0.357 1.00 97.44 99 LEU A N 1
ATOM 772 C CA . LEU A 1 99 ? 12.765 5.554 1.817 1.00 97.44 99 LEU A CA 1
ATOM 773 C C . LEU A 1 99 ? 13.885 6.473 2.326 1.00 97.44 99 LEU A C 1
ATOM 775 O O . LEU A 1 99 ? 13.726 7.083 3.380 1.00 97.44 99 LEU A O 1
ATOM 779 N N . GLU A 1 100 ? 14.975 6.635 1.572 1.00 97.19 100 GLU A N 1
ATOM 780 C CA . GLU A 1 100 ? 16.038 7.609 1.866 1.00 97.19 100 GLU A CA 1
ATOM 781 C C . GLU A 1 100 ? 15.500 9.045 1.856 1.00 97.19 100 GLU A C 1
ATOM 783 O O . GLU A 1 100 ? 15.866 9.858 2.705 1.00 97.19 100 GLU A O 1
ATOM 788 N N . SER A 1 101 ? 14.575 9.339 0.939 1.00 97.38 101 SER A N 1
ATOM 789 C CA . SER A 1 101 ? 13.904 10.641 0.849 1.00 97.38 101 SER A CA 1
ATOM 790 C C . SER A 1 101 ? 12.762 10.811 1.865 1.00 97.38 101 SER A C 1
ATOM 792 O O . SER A 1 101 ? 12.336 11.933 2.126 1.00 97.38 101 SER A O 1
ATOM 794 N N . ASN A 1 102 ? 12.265 9.715 2.450 1.00 97.06 102 ASN A N 1
ATOM 795 C CA . ASN A 1 102 ? 11.118 9.680 3.363 1.00 97.06 102 ASN A CA 1
ATOM 796 C C . ASN A 1 102 ? 11.471 8.899 4.636 1.00 97.06 102 ASN A C 1
ATOM 798 O O . ASN A 1 102 ? 10.876 7.865 4.942 1.00 97.06 102 ASN A O 1
ATOM 802 N N . THR A 1 103 ? 12.443 9.402 5.397 1.00 96.38 103 THR A N 1
ATOM 803 C CA . THR A 1 103 ? 13.055 8.677 6.526 1.00 96.38 103 THR A CA 1
ATOM 804 C C . THR A 1 103 ? 12.052 8.177 7.568 1.00 96.38 103 THR A C 1
ATOM 806 O O . THR A 1 103 ? 12.158 7.037 8.008 1.00 96.38 103 THR A O 1
ATOM 809 N N . LYS A 1 104 ? 11.018 8.967 7.893 1.00 95.31 104 LYS A N 1
ATOM 810 C CA . LYS A 1 104 ? 9.929 8.560 8.806 1.00 95.31 104 LYS A CA 1
ATOM 811 C C . LYS A 1 104 ? 9.151 7.336 8.315 1.00 95.31 104 LYS A C 1
ATOM 813 O O . LYS A 1 104 ? 8.729 6.510 9.118 1.00 95.31 104 LYS A O 1
ATOM 818 N N . VAL A 1 105 ? 8.946 7.230 7.001 1.00 97.00 105 VAL A N 1
ATOM 819 C CA . VAL A 1 105 ? 8.332 6.049 6.380 1.00 97.00 105 VAL A CA 1
ATOM 820 C C . VAL A 1 105 ? 9.317 4.885 6.437 1.00 97.00 105 VAL A C 1
ATOM 822 O O . VAL A 1 105 ? 8.927 3.779 6.796 1.00 97.00 105 VAL A O 1
ATOM 825 N N . GLY A 1 106 ? 10.599 5.150 6.158 1.00 96.94 106 GLY A N 1
ATOM 826 C CA . GLY A 1 106 ? 11.698 4.184 6.253 1.00 96.94 106 GLY A CA 1
ATOM 827 C C . GLY A 1 106 ? 11.803 3.490 7.611 1.00 96.94 106 GLY A C 1
ATOM 828 O O . GLY A 1 106 ? 11.933 2.270 7.654 1.00 96.94 106 GLY A O 1
ATOM 829 N N . GLU A 1 107 ? 11.660 4.229 8.712 1.00 96.81 107 GLU A N 1
ATOM 830 C CA . GLU A 1 107 ? 11.672 3.683 10.082 1.00 96.81 107 GLU A CA 1
ATOM 831 C C . GLU A 1 107 ? 10.549 2.665 10.346 1.00 96.81 107 GLU A C 1
ATOM 833 O O . GLU A 1 107 ? 10.674 1.813 11.224 1.00 96.81 107 GLU A O 1
ATOM 838 N N . LYS A 1 108 ? 9.460 2.735 9.572 1.00 97.62 108 LYS A N 1
ATOM 839 C CA . LYS A 1 108 ? 8.246 1.919 9.721 1.00 97.62 108 LYS A CA 1
ATOM 840 C C . LYS A 1 108 ? 8.063 0.932 8.559 1.00 97.62 108 LYS A C 1
ATOM 842 O O . LYS A 1 108 ? 7.008 0.306 8.441 1.00 97.62 108 LYS A O 1
ATOM 847 N N . PHE A 1 109 ? 9.068 0.786 7.687 1.00 98.06 109 PHE A N 1
ATOM 848 C CA . PHE A 1 109 ? 8.990 -0.046 6.488 1.00 98.06 109 PHE A CA 1
ATOM 849 C C . PHE A 1 109 ? 9.693 -1.393 6.672 1.00 98.06 109 PH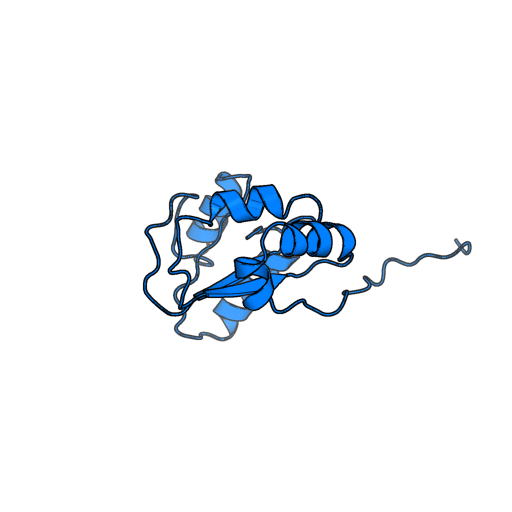E A C 1
ATOM 851 O O . PHE A 1 109 ? 10.909 -1.475 6.836 1.00 98.06 109 PHE A O 1
ATOM 858 N N . ILE A 1 110 ? 8.934 -2.479 6.546 1.00 97.25 110 ILE A N 1
ATOM 859 C CA . ILE A 1 110 ? 9.445 -3.849 6.533 1.00 97.25 110 ILE A CA 1
ATOM 860 C C . ILE A 1 110 ? 9.493 -4.324 5.082 1.00 97.25 110 ILE A C 1
ATOM 862 O O . ILE A 1 110 ? 8.474 -4.685 4.495 1.00 97.25 110 ILE A O 1
ATOM 866 N N . MET A 1 111 ? 10.682 -4.327 4.481 1.00 94.44 111 MET A N 1
ATOM 867 C CA . MET A 1 111 ? 10.852 -4.788 3.101 1.00 94.44 111 MET A CA 1
ATOM 868 C C . MET A 1 111 ? 10.648 -6.301 2.995 1.00 94.44 111 MET A C 1
ATOM 870 O O . MET A 1 111 ? 11.241 -7.070 3.753 1.00 94.44 111 MET A O 1
ATOM 874 N N . SER A 1 112 ? 9.880 -6.748 2.001 1.00 89.50 112 SER A N 1
ATOM 875 C CA . SER A 1 112 ? 9.831 -8.179 1.676 1.00 89.50 112 SER A CA 1
ATOM 876 C C . SER A 1 112 ? 11.152 -8.662 1.060 1.00 89.50 112 SER A C 1
ATOM 878 O O . SER A 1 112 ? 11.872 -7.876 0.436 1.00 89.50 112 SER A O 1
ATOM 880 N N . PRO A 1 113 ? 11.504 -9.952 1.169 1.00 79.69 113 PRO A N 1
ATOM 881 C CA . PRO A 1 113 ? 12.568 -10.512 0.349 1.00 79.69 113 PRO A CA 1
ATOM 882 C C . PRO A 1 113 ? 12.220 -10.337 -1.137 1.00 79.69 113 PRO A C 1
ATOM 884 O O . PRO A 1 113 ? 11.051 -10.503 -1.497 1.00 79.69 113 PRO A O 1
ATOM 887 N N . PRO A 1 114 ? 13.192 -10.030 -2.013 1.00 64.50 114 PRO A N 1
ATOM 888 C CA . PRO A 1 114 ? 12.955 -10.020 -3.448 1.00 64.50 114 PRO A CA 1
ATOM 889 C C . PRO A 1 114 ? 12.356 -11.359 -3.877 1.00 64.50 114 PRO A C 1
ATOM 891 O O . PRO A 1 114 ? 13.009 -12.401 -3.793 1.00 64.50 114 PRO A O 1
ATOM 894 N N . ILE A 1 115 ? 11.104 -11.340 -4.331 1.00 57.75 115 ILE A N 1
ATOM 895 C CA . ILE A 1 115 ? 10.496 -12.515 -4.947 1.00 57.75 115 ILE A CA 1
ATOM 896 C C . ILE A 1 115 ? 11.082 -12.588 -6.356 1.00 57.75 115 ILE A C 1
ATOM 898 O O . ILE A 1 115 ? 10.616 -11.918 -7.279 1.00 57.75 115 ILE A O 1
ATOM 902 N N . ALA A 1 116 ? 12.162 -13.354 -6.511 1.00 52.53 116 ALA A N 1
ATOM 903 C CA . ALA A 1 116 ? 12.659 -13.737 -7.822 1.00 52.53 116 ALA A CA 1
ATOM 904 C C . ALA A 1 116 ? 11.597 -14.637 -8.470 1.00 52.53 116 ALA A C 1
ATOM 906 O O . ALA A 1 116 ? 11.435 -15.798 -8.097 1.00 52.53 116 ALA A O 1
ATOM 907 N N . GLY A 1 117 ? 10.815 -14.075 -9.392 1.00 46.31 117 GLY A N 1
ATOM 908 C CA . GLY A 1 117 ? 9.875 -14.850 -10.193 1.00 46.31 117 GLY A CA 1
ATOM 909 C C . GLY A 1 117 ? 10.610 -15.927 -10.991 1.00 46.31 117 GLY A C 1
ATOM 910 O O . GLY A 1 117 ? 11.713 -15.704 -11.486 1.00 46.31 117 GLY A O 1
ATOM 911 N N . SER A 1 118 ? 9.979 -17.090 -11.152 1.00 48.88 118 SER A N 1
ATOM 912 C CA . SER A 1 118 ? 10.457 -18.198 -11.986 1.00 48.88 118 SER A CA 1
ATOM 913 C C . SER A 1 118 ? 10.284 -17.927 -13.487 1.00 48.88 118 SER A C 1
ATOM 915 O O . SER A 1 118 ? 9.962 -18.844 -14.250 1.00 48.88 118 SER A O 1
ATOM 917 N N . GLU A 1 119 ? 10.417 -16.676 -13.930 1.00 46.50 119 GLU A N 1
ATOM 918 C CA . GLU A 1 119 ? 10.491 -16.400 -15.359 1.00 46.50 119 GLU A CA 1
ATOM 919 C C . GLU A 1 119 ? 11.801 -17.009 -15.844 1.00 46.50 119 GLU A C 1
ATOM 921 O O . GLU A 1 119 ? 12.890 -16.546 -15.501 1.00 46.50 119 GLU A O 1
ATOM 926 N N . LYS A 1 120 ? 11.690 -18.135 -16.559 1.00 48.38 120 LYS A N 1
ATOM 927 C CA . LYS A 1 120 ? 12.828 -18.802 -17.184 1.00 48.38 120 LYS A CA 1
ATOM 928 C C . LYS A 1 120 ? 13.643 -17.747 -17.929 1.00 48.38 120 LYS A C 1
ATOM 930 O O . LYS A 1 120 ? 13.187 -17.211 -18.934 1.00 48.38 120 LYS A O 1
ATOM 935 N N . SER A 1 121 ? 14.846 -17.477 -17.442 1.00 49.09 121 SER A N 1
ATOM 936 C CA . SER A 1 121 ? 15.834 -16.666 -18.138 1.00 49.09 121 SER A CA 1
ATOM 937 C C . SER A 1 121 ? 17.070 -17.525 -18.392 1.00 49.09 121 SER A C 1
ATOM 939 O O . SER A 1 121 ? 17.615 -18.158 -17.490 1.00 49.09 121 SER A O 1
ATOM 941 N N . GLY A 1 122 ? 17.449 -17.611 -19.665 1.00 43.47 122 GLY A N 1
ATOM 942 C CA . GLY A 1 122 ? 18.559 -18.415 -20.164 1.00 43.47 122 GLY A CA 1
ATOM 943 C C . GLY A 1 122 ? 18.520 -18.514 -21.690 1.00 43.47 122 GLY A C 1
ATOM 944 O O . GLY A 1 122 ? 17.449 -18.522 -22.288 1.00 43.47 122 GLY A O 1
ATOM 945 N N . LEU A 1 123 ? 19.694 -18.602 -22.316 1.00 43.41 123 LEU A N 1
ATOM 946 C CA . LEU A 1 123 ? 19.919 -18.717 -23.770 1.00 43.41 123 LEU A CA 1
ATOM 947 C C . LEU A 1 123 ? 19.522 -20.086 -24.370 1.00 43.41 123 LEU A C 1
ATOM 949 O O . LEU A 1 123 ? 20.023 -20.466 -25.422 1.00 43.41 123 LEU A O 1
ATOM 953 N N . ALA A 1 124 ? 18.652 -20.841 -23.702 1.00 48.28 124 ALA A N 1
ATOM 954 C CA . ALA A 1 124 ? 18.201 -22.157 -24.140 1.00 48.28 124 ALA A CA 1
ATOM 955 C C . ALA A 1 124 ? 16.677 -22.147 -24.312 1.00 48.28 124 ALA A C 1
ATOM 957 O O . ALA A 1 124 ? 15.937 -22.639 -23.460 1.00 48.28 124 ALA A O 1
ATOM 958 N N . ASN A 1 125 ? 16.244 -21.536 -25.414 1.00 42.41 125 ASN A N 1
ATOM 959 C CA . ASN A 1 125 ? 15.078 -21.990 -26.169 1.00 42.41 125 ASN A CA 1
ATOM 960 C C . ASN A 1 125 ? 15.594 -22.741 -27.393 1.00 42.41 125 ASN A C 1
ATOM 962 O O . ASN A 1 125 ? 16.577 -22.242 -27.988 1.00 42.41 125 ASN A O 1
#